Protein AF-A0A2E8B5E2-F1 (afdb_monomer_lite)

Structure (mmCIF, N/CA/C/O backbone):
data_AF-A0A2E8B5E2-F1
#
_entry.id   AF-A0A2E8B5E2-F1
#
loop_
_atom_site.group_PDB
_atom_site.id
_atom_site.type_symbol
_atom_site.label_atom_id
_atom_site.label_alt_id
_atom_site.label_comp_id
_atom_site.label_asym_id
_atom_site.label_entity_id
_atom_site.label_seq_id
_atom_site.pdbx_PDB_ins_code
_atom_site.Cartn_x
_atom_site.Cartn_y
_atom_site.Cartn_z
_atom_site.occupancy
_atom_site.B_iso_or_equiv
_atom_site.auth_seq_id
_atom_site.auth_comp_id
_atom_site.auth_asym_id
_atom_site.auth_atom_id
_atom_site.pdbx_PDB_model_num
ATOM 1 N N . MET A 1 1 ? 41.119 -30.111 47.833 1.00 44.72 1 MET A N 1
ATOM 2 C CA . MET A 1 1 ? 41.217 -30.704 46.480 1.00 44.72 1 MET A CA 1
ATOM 3 C C . MET A 1 1 ? 40.319 -31.930 46.393 1.00 44.72 1 MET A C 1
ATOM 5 O O . MET A 1 1 ? 40.642 -32.933 47.012 1.00 44.72 1 MET A O 1
ATOM 9 N N . LYS A 1 2 ? 39.212 -31.859 45.646 1.00 40.94 2 LYS A N 1
ATOM 10 C CA . LYS A 1 2 ? 38.664 -32.992 44.883 1.00 40.94 2 LYS A CA 1
ATOM 11 C C . LYS A 1 2 ? 37.656 -32.459 43.865 1.00 40.94 2 LYS A C 1
ATOM 13 O O . LYS A 1 2 ? 36.649 -31.849 44.193 1.00 40.94 2 LYS A O 1
ATOM 18 N N . ILE A 1 3 ? 38.077 -32.622 42.626 1.00 46.81 3 ILE A N 1
ATOM 19 C CA . ILE A 1 3 ? 37.506 -32.228 41.345 1.00 46.81 3 ILE A CA 1
ATOM 20 C C . ILE A 1 3 ? 36.587 -33.356 40.872 1.00 46.81 3 ILE A C 1
ATOM 22 O O . ILE A 1 3 ? 37.060 -34.478 40.722 1.00 46.81 3 ILE A O 1
ATOM 26 N N . HIS A 1 4 ? 35.327 -33.050 40.570 1.00 44.66 4 HIS A N 1
ATOM 27 C CA . HIS A 1 4 ? 34.431 -33.881 39.752 1.00 44.66 4 HIS A CA 1
ATOM 28 C C . HIS A 1 4 ? 33.591 -32.913 38.900 1.00 44.66 4 HIS A C 1
ATOM 30 O O . HIS A 1 4 ? 32.725 -32.221 39.413 1.00 44.66 4 HIS A O 1
ATOM 36 N N . ARG A 1 5 ? 34.068 -32.521 37.714 1.00 49.88 5 ARG A N 1
ATOM 37 C CA . ARG A 1 5 ? 33.849 -33.143 36.392 1.00 49.88 5 ARG A CA 1
ATOM 38 C C . ARG A 1 5 ? 32.368 -33.194 35.968 1.00 49.88 5 ARG A C 1
ATOM 40 O O . ARG A 1 5 ? 31.680 -34.169 36.214 1.00 49.88 5 ARG A O 1
ATOM 47 N N . ALA A 1 6 ? 31.982 -32.119 35.275 1.00 48.50 6 ALA A N 1
ATOM 48 C CA . ALA A 1 6 ? 31.117 -32.019 34.094 1.00 48.50 6 ALA A CA 1
ATOM 49 C C . ALA A 1 6 ? 29.791 -32.803 34.035 1.00 48.50 6 ALA A C 1
ATOM 51 O O . ALA A 1 6 ? 29.783 -34.017 33.862 1.00 48.50 6 ALA A O 1
ATOM 52 N N . ILE A 1 7 ? 28.690 -32.055 33.909 1.00 50.38 7 ILE A N 1
ATOM 53 C CA . ILE A 1 7 ? 27.521 -32.466 33.122 1.00 50.38 7 ILE A CA 1
ATOM 54 C C . ILE A 1 7 ? 27.319 -31.415 32.024 1.00 50.38 7 ILE A C 1
ATOM 56 O O . ILE A 1 7 ? 26.958 -30.270 32.278 1.00 50.38 7 ILE A O 1
ATOM 60 N N . ARG A 1 8 ? 27.637 -31.824 30.792 1.00 52.47 8 ARG A N 1
ATOM 61 C CA . ARG A 1 8 ? 27.246 -31.178 29.536 1.00 52.47 8 ARG A CA 1
ATOM 62 C C . ARG A 1 8 ? 25.882 -31.736 29.137 1.00 52.47 8 ARG A C 1
ATOM 64 O O . ARG A 1 8 ? 25.878 -32.890 28.743 1.00 52.47 8 ARG A O 1
ATOM 71 N N . VAL A 1 9 ? 24.808 -30.948 29.170 1.00 47.84 9 VAL A N 1
ATOM 72 C CA . VAL A 1 9 ? 23.613 -31.005 28.287 1.00 47.84 9 VAL A CA 1
ATOM 73 C C . VAL A 1 9 ? 22.818 -29.724 28.609 1.00 47.84 9 VAL A C 1
ATOM 75 O O . VAL A 1 9 ? 22.587 -29.470 29.780 1.00 47.84 9 VAL A O 1
ATOM 78 N N . GLY A 1 10 ? 22.382 -28.825 27.733 1.00 38.44 10 GLY A N 1
ATOM 79 C CA . GLY A 1 10 ? 22.453 -28.661 26.291 1.00 38.44 10 GLY A CA 1
ATOM 80 C C . GLY A 1 10 ? 22.000 -27.222 25.970 1.00 38.44 10 GLY A C 1
ATOM 81 O O . GLY A 1 10 ? 21.171 -26.647 26.670 1.00 38.44 10 GLY A O 1
ATOM 82 N N . LEU A 1 11 ? 22.591 -26.630 24.941 1.00 44.88 11 LEU A N 1
ATOM 83 C CA . LEU A 1 11 ? 22.222 -25.350 24.324 1.00 44.88 11 LEU A CA 1
ATOM 84 C C . LEU A 1 11 ? 21.699 -25.687 22.912 1.00 44.88 11 LEU A C 1
ATOM 86 O O . LEU A 1 11 ? 22.188 -26.671 22.355 1.00 44.88 11 LEU A O 1
ATOM 90 N N . PRO A 1 12 ? 20.912 -24.851 22.215 1.00 51.50 12 PRO A N 1
ATOM 91 C CA . PRO A 1 12 ? 19.768 -24.003 22.575 1.00 51.50 12 PRO A CA 1
ATOM 92 C C . PRO A 1 12 ? 18.514 -24.416 21.758 1.00 51.50 12 PRO A C 1
ATOM 94 O O . PRO A 1 12 ? 18.638 -25.030 20.703 1.00 51.50 12 PRO A O 1
ATOM 97 N N . ILE A 1 13 ? 17.300 -24.005 22.140 1.00 52.56 13 ILE A N 1
ATOM 98 C CA . ILE A 1 13 ? 16.193 -23.918 21.165 1.00 52.56 13 ILE A CA 1
ATOM 99 C C . ILE A 1 13 ? 15.899 -22.439 20.949 1.00 52.56 13 ILE A C 1
ATOM 101 O O . ILE A 1 13 ? 15.072 -21.833 21.625 1.00 52.56 13 ILE A O 1
ATOM 105 N N . LEU A 1 14 ? 16.643 -21.853 20.009 1.00 53.19 14 LEU A N 1
ATOM 106 C CA . LEU A 1 14 ? 16.210 -20.654 19.306 1.00 53.19 14 LEU A CA 1
ATOM 107 C C . LEU A 1 14 ? 14.951 -21.055 18.527 1.00 53.19 14 LEU A C 1
ATOM 109 O O . LEU A 1 14 ? 15.029 -21.801 17.551 1.00 53.19 14 LEU A O 1
ATOM 113 N N . ALA A 1 15 ? 13.786 -20.612 18.989 1.00 49.41 15 ALA A N 1
ATOM 114 C CA . ALA A 1 15 ? 12.549 -20.753 18.243 1.00 49.41 15 ALA A CA 1
ATOM 115 C C . ALA A 1 15 ? 12.650 -19.891 16.976 1.00 49.41 15 ALA A C 1
ATOM 117 O O . ALA A 1 15 ? 12.523 -18.668 17.022 1.00 49.41 15 ALA A O 1
ATOM 118 N N . ALA A 1 16 ? 12.916 -20.542 15.845 1.00 52.44 16 ALA A N 1
ATOM 119 C CA . ALA A 1 16 ? 12.790 -19.969 14.517 1.00 52.44 16 ALA A CA 1
ATOM 120 C C . ALA A 1 16 ? 11.307 -19.677 14.234 1.00 52.44 16 ALA A C 1
ATOM 122 O O . ALA A 1 16 ? 10.594 -20.495 13.659 1.00 52.44 16 ALA A O 1
ATOM 123 N N . VAL A 1 17 ? 10.823 -18.512 14.660 1.00 56.31 17 VAL A N 1
ATOM 124 C CA . VAL A 1 17 ? 9.538 -17.966 14.210 1.00 56.31 17 VAL A CA 1
ATOM 125 C C . VAL A 1 17 ? 9.848 -16.942 13.127 1.00 56.31 17 VAL A C 1
ATOM 127 O O . VAL A 1 17 ? 10.157 -15.792 13.421 1.00 56.31 17 VAL A O 1
ATOM 130 N N . GLY A 1 18 ? 9.829 -17.380 11.868 1.00 50.59 18 GLY A N 1
ATOM 131 C CA . GLY A 1 18 ? 10.070 -16.474 10.741 1.00 50.59 18 GLY A CA 1
ATOM 132 C C . GLY A 1 18 ? 10.216 -17.097 9.352 1.00 50.59 18 GLY A C 1
ATOM 133 O O . GLY A 1 18 ? 10.682 -16.406 8.459 1.00 50.59 18 GLY A O 1
ATOM 134 N N . LEU A 1 19 ? 9.857 -18.368 9.131 1.00 51.16 19 LEU A N 1
ATOM 135 C CA . LEU A 1 19 ? 9.897 -19.000 7.799 1.00 51.16 19 LEU A CA 1
ATOM 136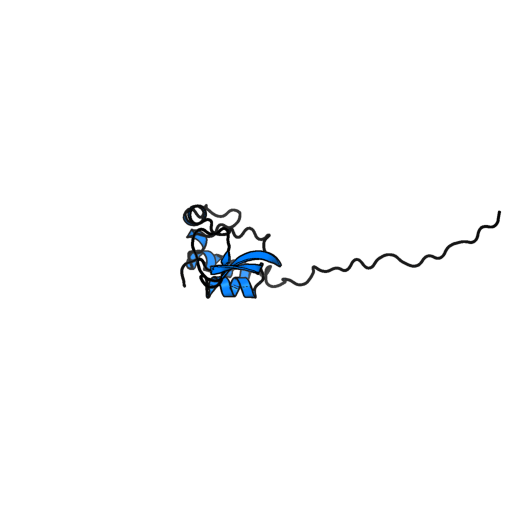 C C . LEU A 1 19 ? 8.495 -19.473 7.389 1.00 51.16 19 LEU A C 1
ATOM 138 O O . LEU A 1 19 ? 8.221 -20.665 7.318 1.00 51.16 19 LEU A O 1
ATOM 142 N N . GLY A 1 20 ? 7.574 -18.535 7.176 1.00 48.94 20 GLY A N 1
ATOM 143 C CA . GLY A 1 20 ? 6.178 -18.876 6.882 1.00 48.94 20 GLY A CA 1
ATOM 144 C C . GLY A 1 20 ? 5.447 -17.886 5.980 1.00 48.94 20 GLY A C 1
ATOM 145 O O . GLY A 1 20 ? 4.261 -17.686 6.175 1.00 48.94 20 GLY A O 1
ATOM 146 N N . MET A 1 21 ? 6.155 -17.226 5.064 1.00 54.22 21 MET A N 1
ATOM 147 C CA . MET A 1 21 ? 5.667 -16.378 3.957 1.00 54.22 21 MET A CA 1
ATOM 148 C C . MET A 1 21 ? 6.945 -16.064 3.147 1.00 54.22 21 MET A C 1
ATOM 150 O O . MET A 1 21 ? 7.893 -15.582 3.747 1.00 54.22 21 MET A O 1
ATOM 154 N N . SER A 1 22 ? 7.155 -16.353 1.858 1.00 54.72 22 SER A N 1
ATOM 155 C CA . SER A 1 22 ? 6.237 -16.495 0.731 1.00 54.72 22 SER A CA 1
ATOM 156 C C . SER A 1 22 ? 6.994 -17.054 -0.496 1.00 54.72 22 SER A C 1
ATOM 158 O O . SER A 1 22 ? 7.680 -16.297 -1.167 1.00 54.72 22 SER A O 1
ATOM 160 N N . HIS A 1 23 ? 6.833 -18.324 -0.887 1.00 53.12 23 HIS A N 1
ATOM 161 C CA . HIS A 1 23 ? 7.356 -18.780 -2.197 1.00 53.12 23 HIS A CA 1
ATOM 162 C C . HIS A 1 23 ? 6.645 -18.109 -3.393 1.00 53.12 23 HIS A C 1
ATOM 164 O O . HIS A 1 23 ? 7.185 -18.066 -4.492 1.00 53.12 23 HIS A O 1
ATOM 170 N N . ALA A 1 24 ? 5.438 -17.565 -3.188 1.00 60.16 24 ALA A N 1
ATOM 171 C CA . ALA A 1 24 ? 4.671 -16.869 -4.221 1.00 60.16 24 ALA A CA 1
ATOM 172 C C . ALA A 1 24 ? 5.099 -15.404 -4.440 1.00 60.16 24 ALA A C 1
ATOM 174 O O . ALA A 1 24 ? 4.903 -14.882 -5.533 1.00 60.16 24 ALA A O 1
ATOM 175 N N . ALA A 1 25 ? 5.685 -14.738 -3.435 1.00 65.44 25 ALA A N 1
ATOM 176 C CA . ALA A 1 25 ? 6.113 -13.339 -3.563 1.00 65.44 25 ALA A CA 1
ATOM 177 C C . ALA A 1 25 ? 7.344 -13.187 -4.471 1.00 65.44 25 ALA A C 1
ATOM 179 O O . ALA A 1 25 ? 7.497 -12.153 -5.113 1.00 65.44 25 ALA A O 1
ATOM 180 N N . ASP A 1 26 ? 8.159 -14.241 -4.567 1.00 80.00 26 ASP A N 1
ATOM 181 C CA . ASP A 1 26 ? 9.364 -14.286 -5.400 1.00 80.00 26 ASP A CA 1
ATOM 182 C C . ASP A 1 26 ? 9.094 -14.852 -6.805 1.00 80.00 26 ASP A C 1
ATOM 184 O O . ASP A 1 26 ? 10.014 -14.988 -7.613 1.00 80.00 26 ASP A O 1
ATOM 188 N N . ASN A 1 27 ? 7.840 -15.202 -7.122 1.00 91.62 27 ASN A N 1
ATOM 189 C CA . ASN A 1 27 ? 7.487 -15.712 -8.440 1.00 91.62 27 ASN A CA 1
ATOM 190 C C . ASN A 1 27 ? 7.578 -14.574 -9.489 1.00 91.62 27 ASN A C 1
ATOM 192 O O . ASN A 1 27 ? 6.840 -13.585 -9.394 1.00 91.62 27 ASN A O 1
ATOM 196 N N . PRO A 1 28 ? 8.449 -14.693 -10.509 1.00 93.12 28 PRO A N 1
ATOM 197 C CA . PRO A 1 28 ? 8.707 -13.609 -11.453 1.00 93.12 28 PRO A CA 1
ATOM 198 C C . PRO A 1 28 ? 7.502 -13.290 -12.348 1.00 93.12 28 PRO A C 1
ATOM 200 O O . PRO A 1 28 ? 7.307 -12.125 -12.720 1.00 93.12 28 PRO A O 1
ATOM 203 N N . GLU A 1 29 ? 6.660 -14.276 -12.662 1.00 94.56 29 GLU A N 1
ATOM 204 C CA . GLU A 1 29 ? 5.434 -14.068 -13.434 1.00 94.56 29 GLU A CA 1
ATOM 205 C C . GLU A 1 29 ? 4.414 -13.233 -12.645 1.00 94.56 29 GLU A C 1
ATOM 207 O O . GLU A 1 29 ? 3.842 -12.278 -13.177 1.00 94.56 29 GLU A O 1
ATOM 212 N N . LEU A 1 30 ? 4.226 -13.528 -11.355 1.00 93.31 30 LEU A N 1
ATOM 213 C CA . LEU A 1 30 ? 3.345 -12.780 -10.457 1.00 93.31 30 LEU A CA 1
ATOM 214 C C . LEU A 1 30 ? 3.871 -11.369 -10.191 1.00 93.31 30 LEU A C 1
ATOM 216 O O . LEU A 1 30 ? 3.083 -10.424 -10.203 1.00 93.31 30 LEU A O 1
ATOM 220 N N . ILE A 1 31 ? 5.185 -11.194 -10.023 1.00 90.31 31 ILE A N 1
ATOM 221 C CA . ILE A 1 31 ? 5.806 -9.865 -9.897 1.00 90.31 31 ILE A CA 1
ATOM 222 C C . ILE A 1 31 ? 5.552 -9.037 -11.161 1.00 90.31 31 ILE A C 1
ATOM 224 O O . ILE A 1 31 ? 5.168 -7.865 -11.080 1.00 90.31 31 ILE A O 1
ATOM 228 N N . THR A 1 32 ? 5.744 -9.639 -12.337 1.00 94.44 32 THR A N 1
ATOM 229 C CA . THR A 1 32 ? 5.477 -8.982 -13.623 1.00 94.44 32 THR A CA 1
ATOM 230 C C . THR A 1 32 ? 4.007 -8.593 -13.721 1.00 94.44 32 THR A C 1
ATOM 232 O O . THR A 1 32 ? 3.693 -7.434 -14.002 1.00 94.44 32 THR A O 1
ATOM 235 N N . LYS A 1 33 ? 3.097 -9.511 -13.376 1.00 95.75 33 LYS A N 1
ATOM 236 C CA . LYS A 1 33 ? 1.662 -9.237 -13.417 1.00 95.75 33 LYS A CA 1
ATOM 237 C C . LYS A 1 33 ? 1.231 -8.153 -12.430 1.00 95.75 33 LYS A C 1
ATOM 239 O O . LYS A 1 33 ? 0.430 -7.285 -12.776 1.00 95.75 33 LYS A O 1
ATOM 244 N N . GLY A 1 34 ? 1.772 -8.176 -11.216 1.00 92.38 34 GLY A N 1
ATOM 245 C CA . GLY A 1 34 ? 1.530 -7.162 -10.194 1.00 92.38 34 GLY A CA 1
ATOM 246 C C . GLY A 1 34 ? 1.968 -5.776 -10.659 1.00 92.38 34 GLY A C 1
ATOM 247 O O . GLY A 1 34 ? 1.222 -4.813 -10.494 1.00 92.38 34 GLY A O 1
ATOM 248 N N . ARG A 1 35 ? 3.125 -5.676 -11.326 1.00 92.12 35 ARG A N 1
ATOM 249 C CA . ARG A 1 35 ? 3.622 -4.422 -11.912 1.00 92.12 35 ARG A CA 1
ATOM 250 C C . ARG A 1 35 ? 2.691 -3.877 -12.994 1.00 92.12 35 ARG A C 1
ATOM 252 O O . ARG A 1 35 ? 2.391 -2.685 -12.976 1.00 92.12 35 ARG A O 1
ATOM 259 N N . GLU A 1 36 ? 2.219 -4.730 -13.904 1.00 95.75 36 GLU A N 1
ATOM 260 C CA . GLU A 1 36 ? 1.239 -4.338 -14.928 1.00 95.75 36 GLU A CA 1
ATOM 261 C C . GLU A 1 36 ? -0.038 -3.786 -14.294 1.00 95.75 36 GLU A C 1
ATOM 263 O O . GLU A 1 36 ? -0.514 -2.718 -14.676 1.00 95.75 36 GLU A O 1
ATOM 268 N N . LEU A 1 37 ? -0.578 -4.493 -13.296 1.00 95.00 37 LEU A N 1
ATOM 269 C CA . LEU A 1 37 ? -1.790 -4.081 -12.594 1.00 95.00 37 LEU A CA 1
ATOM 270 C C . LEU A 1 37 ? -1.592 -2.763 -11.844 1.00 95.00 37 LEU A C 1
ATOM 272 O O . LEU A 1 37 ? -2.462 -1.901 -11.914 1.00 95.00 37 LEU A O 1
ATOM 276 N N . PHE A 1 38 ? -0.448 -2.576 -11.186 1.00 93.50 38 PHE A N 1
ATOM 277 C CA . PHE A 1 38 ? -0.136 -1.360 -10.434 1.00 93.50 38 PHE A CA 1
ATOM 278 C C . PHE A 1 38 ? -0.165 -0.102 -11.313 1.00 93.50 38 PHE A C 1
ATOM 280 O O . PHE A 1 38 ? -0.614 0.959 -10.881 1.00 93.50 38 PHE A O 1
ATOM 287 N N . GLN A 1 39 ? 0.270 -0.234 -12.569 1.00 93.00 39 GLN A N 1
ATOM 288 C CA . GLN A 1 39 ? 0.193 0.834 -13.565 1.00 93.00 39 GLN A CA 1
ATOM 289 C C . GLN A 1 39 ? -1.220 0.961 -14.149 1.00 93.00 39 GLN A C 1
ATOM 291 O O . GLN A 1 39 ? -1.814 2.036 -14.119 1.00 93.00 39 GLN A O 1
ATOM 296 N N . ALA A 1 40 ? -1.792 -0.140 -14.645 1.00 95.25 40 ALA A N 1
ATOM 297 C CA . ALA A 1 40 ? -3.080 -0.138 -15.344 1.00 95.25 40 ALA A CA 1
ATOM 298 C C . ALA A 1 40 ? -4.264 0.254 -14.445 1.00 95.25 40 ALA A C 1
ATOM 300 O O . ALA A 1 40 ? -5.281 0.745 -14.932 1.00 95.25 40 ALA A O 1
ATOM 301 N N . LYS A 1 41 ? -4.144 0.031 -13.134 1.00 93.94 41 LYS A N 1
ATOM 302 C CA . LYS A 1 41 ? -5.129 0.417 -12.115 1.00 93.94 41 LYS A CA 1
ATOM 303 C C . LYS A 1 41 ? -4.750 1.703 -11.390 1.00 93.94 41 LYS A C 1
ATOM 305 O O . LYS A 1 41 ? -5.254 1.940 -10.298 1.00 93.94 41 LYS A O 1
ATOM 310 N N . ILE A 1 42 ? -3.883 2.519 -11.998 1.00 93.38 42 ILE A N 1
ATOM 311 C CA . ILE A 1 42 ? -3.523 3.877 -11.563 1.00 93.38 42 ILE A CA 1
ATOM 312 C C . ILE A 1 42 ? -3.047 3.969 -10.107 1.00 93.38 42 ILE A C 1
ATOM 314 O O . ILE A 1 42 ? -3.104 5.033 -9.490 1.00 93.38 42 ILE A O 1
ATOM 318 N N . CYS A 1 43 ? -2.541 2.865 -9.550 1.00 94.44 43 CYS A N 1
ATOM 319 C CA . CYS A 1 43 ? -2.054 2.818 -8.177 1.00 94.44 43 CYS A CA 1
ATOM 320 C C . CYS A 1 43 ? -0.863 3.770 -8.001 1.00 94.44 43 CYS A C 1
ATOM 322 O O . CYS A 1 43 ? -0.726 4.394 -6.952 1.00 94.44 43 CYS A O 1
ATOM 324 N N . THR A 1 44 ? -0.059 3.944 -9.056 1.00 94.25 44 THR A N 1
ATOM 325 C CA . THR A 1 44 ? 1.083 4.869 -9.125 1.00 94.25 44 THR A CA 1
ATOM 326 C C . THR A 1 44 ? 0.738 6.338 -8.928 1.00 94.25 44 THR A C 1
ATOM 328 O O . THR A 1 44 ? 1.617 7.112 -8.560 1.00 94.25 44 THR A O 1
ATOM 331 N N . THR A 1 45 ? -0.516 6.743 -9.128 1.00 94.56 45 THR A N 1
ATOM 332 C CA . THR A 1 45 ? -0.936 8.130 -8.886 1.00 94.56 45 THR A CA 1
ATOM 333 C C . THR A 1 45 ? -0.774 8.504 -7.410 1.00 94.56 45 THR A C 1
ATOM 335 O O . THR A 1 45 ? -0.348 9.616 -7.090 1.00 94.56 45 THR A O 1
ATOM 338 N N . CYS A 1 46 ? -1.078 7.561 -6.510 1.00 96.19 46 CYS A N 1
ATOM 339 C CA . CYS A 1 46 ? -1.107 7.793 -5.065 1.00 96.19 46 CYS A CA 1
ATOM 340 C C . CYS A 1 46 ? -0.077 6.971 -4.283 1.00 96.19 46 CYS A C 1
ATOM 342 O O . CYS A 1 46 ? 0.366 7.405 -3.226 1.00 96.19 46 CYS A O 1
ATOM 344 N N . HIS A 1 47 ? 0.323 5.798 -4.764 1.00 95.25 47 HIS A N 1
ATOM 345 C CA . HIS A 1 47 ? 1.225 4.912 -4.040 1.00 95.25 47 HIS A CA 1
ATOM 346 C C . HIS A 1 47 ? 2.596 4.860 -4.705 1.00 95.25 47 HIS A C 1
ATOM 348 O O . HIS A 1 47 ? 2.743 4.442 -5.853 1.00 95.25 47 HIS A O 1
ATOM 354 N N . GLN A 1 48 ? 3.610 5.252 -3.939 1.00 93.12 48 GLN A N 1
ATOM 355 C CA . GLN A 1 48 ? 5.007 5.155 -4.336 1.00 93.12 48 GLN A CA 1
ATOM 356 C C . GLN A 1 48 ? 5.548 3.743 -4.104 1.00 93.12 48 GLN A C 1
ATOM 358 O O . GLN A 1 48 ? 5.241 3.126 -3.086 1.00 93.12 48 GLN A O 1
ATOM 363 N N . VAL A 1 49 ? 6.428 3.284 -4.993 1.00 91.38 49 VAL A N 1
ATOM 364 C CA . VAL A 1 49 ? 7.318 2.133 -4.767 1.00 91.38 49 VAL A CA 1
ATOM 365 C C . VAL A 1 49 ? 8.785 2.581 -4.839 1.00 91.38 49 VAL A C 1
ATOM 367 O O . VAL A 1 49 ? 9.078 3.554 -5.548 1.00 91.38 49 VAL A O 1
ATOM 370 N N . PRO A 1 50 ? 9.726 1.905 -4.156 1.00 88.88 50 PRO A N 1
ATOM 371 C CA . PRO A 1 50 ? 11.151 2.213 -4.255 1.00 88.88 50 PRO A CA 1
ATOM 372 C C . PRO A 1 50 ? 11.638 2.257 -5.711 1.00 88.88 50 PRO A C 1
ATOM 374 O O . PRO A 1 50 ? 11.342 1.362 -6.501 1.00 88.88 50 PRO A O 1
ATOM 377 N N . GLY A 1 51 ? 12.361 3.319 -6.078 1.00 87.69 51 GLY A N 1
ATOM 378 C CA . GLY A 1 51 ? 12.886 3.522 -7.436 1.00 87.69 51 GLY A CA 1
ATOM 379 C C . GLY A 1 51 ? 11.850 3.906 -8.505 1.00 87.69 51 GLY A C 1
ATOM 380 O O . GLY A 1 51 ? 12.228 4.129 -9.652 1.00 87.69 51 GLY A O 1
ATOM 381 N N . GLY A 1 52 ? 10.561 3.997 -8.161 1.00 87.12 52 GLY A N 1
ATOM 382 C CA . GLY A 1 52 ? 9.520 4.508 -9.057 1.00 87.12 52 GLY A CA 1
ATOM 383 C C . GLY A 1 52 ? 9.493 6.044 -9.146 1.00 87.12 52 GLY A C 1
ATOM 384 O O . GLY A 1 52 ? 10.100 6.722 -8.314 1.00 87.12 52 GLY A O 1
ATOM 385 N N . PRO A 1 53 ? 8.749 6.622 -10.107 1.00 87.19 53 PRO A N 1
ATOM 386 C CA . PRO A 1 53 ? 8.513 8.066 -10.161 1.00 87.19 53 PRO A CA 1
ATOM 387 C C . PRO A 1 53 ? 7.688 8.534 -8.950 1.00 87.19 53 PRO A C 1
ATOM 389 O O . PRO A 1 53 ? 6.860 7.748 -8.493 1.00 87.19 53 PRO A O 1
ATOM 392 N N . PRO A 1 54 ? 7.855 9.782 -8.464 1.00 89.44 54 PRO A N 1
ATOM 393 C CA . PRO A 1 54 ? 7.084 10.329 -7.347 1.00 89.44 54 PRO A CA 1
ATOM 394 C C . PRO A 1 54 ? 5.561 10.290 -7.558 1.00 89.44 54 PRO A C 1
ATOM 396 O O . PRO A 1 54 ? 5.039 10.905 -8.489 1.00 89.44 54 PRO A O 1
ATOM 399 N N . ALA A 1 55 ? 4.831 9.659 -6.638 1.00 94.94 55 ALA A N 1
ATOM 400 C CA . ALA A 1 55 ? 3.371 9.710 -6.559 1.00 94.94 55 ALA A CA 1
ATOM 401 C C . ALA A 1 55 ? 2.906 11.041 -5.929 1.00 94.94 55 ALA A C 1
ATOM 403 O O . ALA A 1 55 ? 2.597 11.108 -4.738 1.00 94.94 55 ALA A O 1
ATOM 404 N N . LEU A 1 56 ? 2.899 12.131 -6.708 1.00 93.62 56 LEU A N 1
ATOM 405 C CA . LEU A 1 56 ? 2.656 13.494 -6.197 1.00 93.62 56 LEU A CA 1
ATOM 406 C C . LEU A 1 56 ? 1.298 13.658 -5.499 1.00 93.62 56 LEU A C 1
ATOM 408 O O . LEU A 1 56 ? 1.225 14.299 -4.449 1.00 93.62 56 LEU A O 1
ATOM 412 N N . ALA A 1 57 ? 0.235 13.046 -6.033 1.00 94.00 57 ALA A N 1
ATOM 413 C CA . ALA A 1 57 ? -1.056 13.038 -5.348 1.00 94.00 57 ALA A CA 1
ATOM 414 C C . ALA A 1 57 ? -0.949 12.273 -4.019 1.00 94.00 57 ALA A C 1
ATOM 416 O O . ALA A 1 57 ? -1.442 12.731 -2.995 1.00 94.00 57 ALA A O 1
ATOM 417 N N . GLY A 1 58 ? -0.206 11.166 -4.001 1.00 94.94 58 GLY A N 1
ATOM 418 C CA . GLY A 1 58 ? 0.105 10.400 -2.797 1.00 94.94 58 GLY A CA 1
ATOM 419 C C . GLY A 1 58 ? 0.731 11.218 -1.675 1.00 94.94 58 GLY A C 1
ATOM 420 O O . GLY A 1 58 ? 0.312 11.101 -0.524 1.00 94.94 58 GLY A O 1
ATOM 421 N N . VAL A 1 59 ? 1.688 12.087 -2.007 1.00 92.88 59 VAL A N 1
ATOM 422 C CA . VAL A 1 59 ? 2.332 12.991 -1.039 1.00 92.88 59 VAL A CA 1
ATOM 423 C C . VAL A 1 59 ? 1.307 13.936 -0.413 1.00 92.88 59 VAL A C 1
ATOM 425 O O . VAL A 1 59 ? 1.239 14.041 0.812 1.00 92.88 59 VAL A O 1
ATOM 428 N N . ALA A 1 60 ? 0.469 14.577 -1.234 1.00 93.38 60 ALA A N 1
ATOM 429 C CA . ALA A 1 60 ? -0.577 15.479 -0.751 1.00 93.38 60 ALA A CA 1
ATOM 430 C C . ALA A 1 60 ? -1.608 14.751 0.131 1.00 93.38 60 ALA A C 1
ATOM 432 O O . ALA A 1 60 ? -2.017 15.266 1.172 1.00 93.38 60 ALA A O 1
ATOM 433 N N . MET A 1 61 ? -1.978 13.525 -0.247 1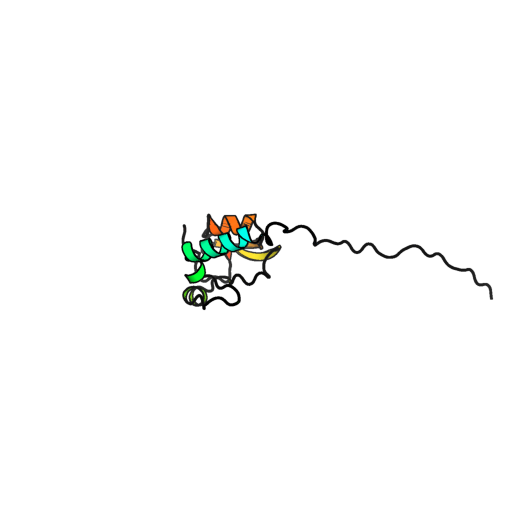.00 94.38 61 MET A N 1
ATOM 434 C CA . MET A 1 61 ? -2.967 12.713 0.467 1.00 94.38 61 MET A CA 1
ATOM 435 C C . MET A 1 61 ? -2.380 11.919 1.642 1.00 94.38 61 MET A C 1
ATOM 437 O O . MET A 1 61 ? -3.121 11.213 2.329 1.00 94.38 61 MET A O 1
ATOM 441 N N . LYS A 1 62 ? -1.064 12.008 1.887 1.00 94.31 62 LYS A N 1
ATOM 442 C CA . LYS A 1 62 ? -0.332 11.173 2.857 1.00 94.31 62 LYS A CA 1
ATOM 443 C C . LYS A 1 62 ? -0.612 9.673 2.672 1.00 94.31 62 LYS A C 1
ATOM 445 O O . LYS A 1 62 ? -0.774 8.927 3.642 1.00 94.31 62 LYS A O 1
ATOM 450 N N . ALA A 1 63 ? -0.711 9.240 1.418 1.00 94.62 63 ALA A N 1
ATOM 451 C CA . ALA A 1 63 ? -0.936 7.846 1.077 1.00 94.62 63 ALA A CA 1
ATOM 452 C C . ALA A 1 63 ? 0.262 6.985 1.525 1.00 94.62 63 ALA A C 1
ATOM 454 O O . ALA A 1 63 ? 1.411 7.431 1.435 1.00 94.62 63 ALA A O 1
ATOM 455 N N . PRO A 1 64 ? 0.029 5.752 2.010 1.00 92.44 64 PRO A N 1
ATOM 456 C CA . PRO A 1 64 ? 1.114 4.868 2.411 1.00 92.44 64 PRO A CA 1
ATOM 457 C C . PRO A 1 64 ? 1.976 4.491 1.203 1.00 92.44 64 PRO A C 1
ATOM 459 O O . PRO A 1 64 ? 1.458 4.170 0.132 1.00 92.44 64 PRO A O 1
ATOM 462 N N . GLN A 1 65 ? 3.292 4.495 1.392 1.00 90.31 65 GLN A N 1
ATOM 463 C CA . GLN A 1 65 ? 4.242 4.041 0.380 1.00 90.31 65 GLN A CA 1
ATOM 464 C C . GLN A 1 65 ? 4.446 2.527 0.483 1.00 90.31 65 GLN A C 1
ATOM 466 O O . GLN A 1 65 ? 4.439 1.956 1.577 1.00 90.31 65 GLN A O 1
ATOM 471 N N . PHE A 1 66 ? 4.620 1.865 -0.660 1.00 89.81 66 PHE A N 1
ATOM 472 C CA . PHE A 1 66 ? 4.847 0.427 -0.733 1.00 89.81 66 PHE A CA 1
ATOM 473 C C . PHE A 1 66 ? 6.346 0.098 -0.757 1.00 89.81 66 PHE A C 1
ATOM 475 O O . PHE A 1 66 ? 6.890 -0.344 -1.764 1.00 89.81 66 PHE A O 1
ATOM 482 N N . GLU A 1 67 ? 7.009 0.300 0.382 1.00 85.44 67 GLU A N 1
ATOM 483 C CA . GLU A 1 67 ? 8.462 0.112 0.561 1.00 85.44 67 GLU A CA 1
ATOM 484 C C . GLU A 1 67 ? 8.890 -1.335 0.889 1.00 85.44 67 GLU A C 1
ATOM 486 O O . GLU A 1 67 ? 10.071 -1.614 1.064 1.00 85.44 67 GLU A O 1
ATOM 491 N N . GLY A 1 68 ? 7.941 -2.270 0.991 1.00 81.06 68 GLY A N 1
ATOM 492 C CA . GLY A 1 68 ? 8.180 -3.701 1.243 1.00 81.06 68 GLY A CA 1
ATOM 493 C C . GLY A 1 68 ? 8.387 -4.095 2.714 1.00 81.06 68 GLY A C 1
ATOM 494 O O . GLY A 1 68 ? 8.143 -5.239 3.080 1.00 81.06 68 GLY A O 1
ATOM 495 N N . ASN A 1 69 ? 8.747 -3.157 3.590 1.00 81.06 69 ASN A N 1
ATOM 496 C CA . ASN A 1 69 ? 9.048 -3.401 5.012 1.00 81.06 69 ASN A CA 1
ATOM 497 C C . ASN A 1 69 ? 7.820 -3.457 5.949 1.00 81.06 69 ASN A C 1
ATOM 499 O O . ASN A 1 69 ? 7.975 -3.541 7.166 1.00 81.06 69 ASN A O 1
ATOM 503 N N . PHE A 1 70 ? 6.600 -3.385 5.417 1.00 84.62 70 PHE A N 1
ATOM 504 C CA . PHE A 1 70 ? 5.380 -3.301 6.223 1.00 84.62 70 PHE A CA 1
ATOM 505 C C . PHE A 1 70 ? 4.635 -4.629 6.372 1.00 84.62 70 PHE A C 1
ATOM 507 O O . PHE A 1 70 ? 3.645 -4.691 7.095 1.00 84.62 70 PHE A O 1
ATOM 514 N N . TRP A 1 71 ? 5.050 -5.683 5.673 1.00 89.25 71 TRP A N 1
ATOM 515 C CA . TRP A 1 71 ? 4.340 -6.954 5.730 1.00 89.25 71 TRP A CA 1
ATOM 516 C C . TRP A 1 71 ? 4.471 -7.591 7.117 1.00 89.25 71 TRP A C 1
ATOM 518 O O . TRP A 1 71 ? 5.552 -7.654 7.696 1.00 89.25 71 TRP A O 1
ATOM 528 N N . GLY A 1 72 ? 3.353 -8.044 7.674 1.00 91.06 72 GLY A N 1
ATOM 529 C CA . GLY A 1 72 ? 3.271 -8.617 9.012 1.00 91.06 72 GLY A CA 1
ATOM 530 C C . GLY A 1 72 ? 3.368 -7.613 10.166 1.00 91.06 72 GLY A C 1
ATOM 531 O O . GLY A 1 72 ? 3.242 -8.043 11.314 1.00 91.06 72 GLY A O 1
ATOM 532 N N . THR A 1 73 ? 3.548 -6.314 9.903 1.00 93.44 73 THR A N 1
ATOM 533 C CA . THR A 1 73 ? 3.633 -5.289 10.953 1.00 93.44 73 THR A CA 1
ATOM 534 C C . THR A 1 73 ? 2.250 -4.832 11.413 1.00 93.44 73 THR A C 1
ATOM 536 O O . THR A 1 73 ? 1.266 -4.919 10.675 1.00 93.44 73 THR A O 1
ATOM 539 N N . GLU A 1 74 ? 2.153 -4.347 12.652 1.00 96.25 74 GLU A N 1
ATOM 540 C CA . GLU A 1 74 ? 0.940 -3.681 13.126 1.00 96.25 74 GLU A CA 1
ATOM 541 C C . GLU A 1 74 ? 0.837 -2.259 12.568 1.00 96.25 74 GLU A C 1
ATOM 543 O O . GLU A 1 74 ? 1.833 -1.547 12.429 1.00 96.25 74 GLU A O 1
ATOM 548 N N . ARG A 1 75 ? -0.391 -1.806 12.323 1.00 94.19 75 ARG A N 1
ATOM 549 C CA . ARG A 1 75 ? -0.691 -0.406 12.020 1.00 94.19 75 ARG A CA 1
ATOM 550 C C . ARG A 1 75 ? -2.015 0.034 12.608 1.00 94.19 75 ARG A C 1
ATOM 552 O O . ARG A 1 75 ? -2.928 -0.768 12.792 1.00 94.19 75 ARG A O 1
ATOM 559 N N . VAL A 1 76 ? -2.112 1.334 12.861 1.00 96.94 76 VAL A N 1
ATOM 560 C CA . VAL A 1 76 ? -3.348 1.970 13.309 1.00 96.94 76 VAL A CA 1
ATOM 561 C C . VAL A 1 76 ? -4.176 2.371 12.093 1.00 96.94 76 VAL A C 1
ATOM 563 O O . VAL A 1 76 ? -3.690 3.061 11.191 1.00 96.94 76 VAL A O 1
ATOM 566 N N . VAL A 1 77 ? -5.432 1.943 12.080 1.00 97.12 77 VAL A N 1
ATOM 567 C CA . VAL A 1 77 ? -6.426 2.279 11.061 1.00 97.12 77 VAL A CA 1
ATOM 568 C C . VAL A 1 77 ? -7.654 2.888 11.720 1.00 97.12 77 VAL A C 1
ATOM 570 O O . VAL A 1 77 ? -7.998 2.540 12.844 1.00 97.12 77 VAL A O 1
ATOM 573 N N . THR A 1 78 ? -8.322 3.777 11.005 1.00 97.25 78 THR A N 1
ATOM 574 C CA . THR A 1 78 ? -9.652 4.285 11.334 1.00 97.25 78 THR A CA 1
ATOM 575 C C . THR A 1 78 ? -10.679 3.353 10.697 1.00 97.25 78 THR A C 1
ATOM 577 O O . THR A 1 78 ? -10.545 3.020 9.519 1.00 97.25 78 THR A O 1
ATOM 580 N N . LEU A 1 79 ? -11.678 2.908 11.460 1.00 96.38 79 LEU A N 1
ATOM 581 C CA . LEU A 1 79 ? -12.826 2.172 10.928 1.00 96.38 79 LEU A CA 1
ATOM 582 C C . LEU A 1 79 ? -13.755 3.150 10.205 1.00 96.38 79 LEU A C 1
ATOM 584 O O . LEU A 1 79 ? -14.293 4.063 10.833 1.00 96.38 79 LEU A O 1
ATOM 588 N N . GLY A 1 80 ? -13.936 2.976 8.898 1.00 92.69 80 GLY A N 1
ATOM 589 C CA . GLY A 1 80 ? -14.540 4.002 8.054 1.00 92.69 80 GLY A CA 1
ATOM 590 C C . GLY A 1 80 ? -13.636 5.233 7.892 1.00 92.69 80 GLY A C 1
ATOM 591 O O . GLY A 1 80 ? -12.497 5.282 8.364 1.00 92.69 80 GLY A O 1
ATOM 592 N N . PHE A 1 81 ? -14.179 6.289 7.284 1.00 86.50 81 PHE A N 1
ATOM 593 C CA . PHE A 1 81 ? -13.536 7.602 7.266 1.00 86.50 81 PHE A CA 1
ATOM 594 C C . PHE A 1 81 ? -14.098 8.482 8.392 1.00 86.50 81 PHE A C 1
ATOM 596 O O . PHE A 1 81 ? -15.255 8.890 8.349 1.00 86.50 81 PHE A O 1
ATOM 603 N N . GLY A 1 82 ? -13.284 8.739 9.423 1.00 85.44 82 GLY A N 1
ATOM 604 C CA . GLY A 1 82 ? -13.668 9.536 10.600 1.00 85.44 82 GLY A CA 1
ATOM 605 C C . GLY A 1 82 ? -14.247 8.746 11.784 1.00 85.44 82 GLY A C 1
ATOM 606 O O . GLY A 1 82 ? -14.712 9.357 12.743 1.00 85.44 82 GLY A O 1
ATOM 607 N N . GLY A 1 83 ? -14.230 7.409 11.741 1.00 93.25 83 GLY A N 1
ATOM 608 C CA . GLY A 1 83 ? -14.677 6.562 12.850 1.00 93.25 83 GLY A CA 1
ATOM 609 C C . GLY A 1 83 ? -13.617 6.320 13.933 1.00 93.25 83 GLY A C 1
ATOM 610 O O . GLY A 1 83 ? -12.729 7.137 14.168 1.0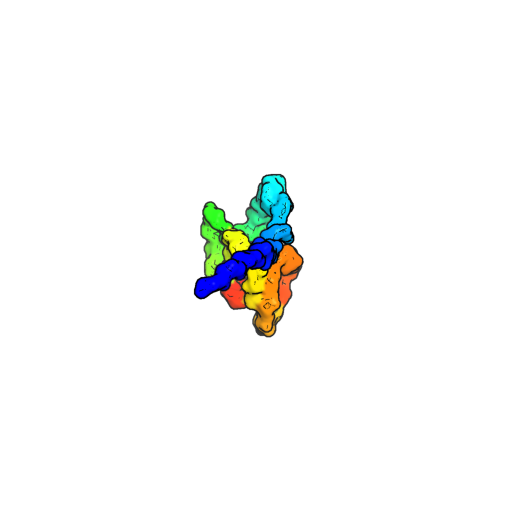0 93.25 83 GLY A O 1
ATOM 611 N N . LYS A 1 84 ? -13.737 5.189 14.640 1.00 97.12 84 LYS A N 1
ATOM 612 C CA . LYS A 1 84 ? -12.831 4.821 15.743 1.00 97.12 84 LYS A CA 1
ATOM 613 C C . LYS A 1 84 ? -11.528 4.219 15.223 1.00 97.12 84 LYS A C 1
ATOM 615 O O . LYS A 1 84 ? -11.541 3.466 14.252 1.00 97.12 84 LYS A O 1
ATOM 620 N N . ASP A 1 85 ? -10.435 4.484 15.928 1.00 97.75 85 ASP A N 1
ATOM 621 C CA . ASP A 1 85 ? -9.133 3.892 15.628 1.00 97.75 85 ASP A CA 1
ATOM 622 C C . ASP A 1 85 ? -9.033 2.460 16.184 1.00 97.75 85 ASP A C 1
ATOM 624 O O . ASP A 1 85 ? -9.528 2.156 17.271 1.00 97.75 85 ASP A O 1
ATOM 628 N N . THR A 1 86 ? -8.359 1.578 15.449 1.00 97.75 86 THR A N 1
ATOM 629 C CA . THR A 1 86 ? -8.008 0.220 15.875 1.00 97.75 86 THR A CA 1
ATOM 630 C C . THR A 1 86 ? -6.650 -0.192 15.311 1.00 97.75 86 THR A C 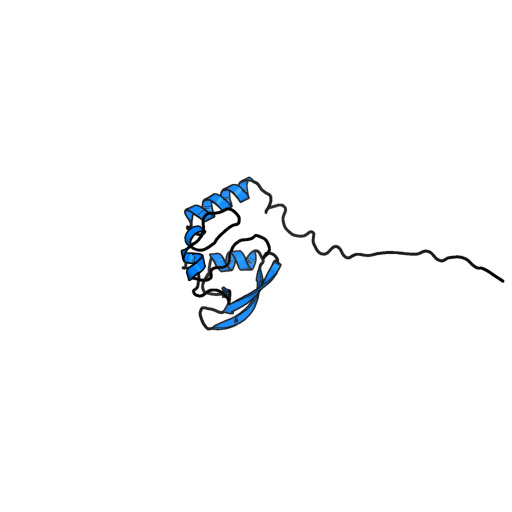1
ATOM 632 O O . THR A 1 86 ? -6.119 0.449 14.403 1.00 97.75 86 THR A O 1
ATOM 635 N N . LYS A 1 87 ? -6.076 -1.272 15.842 1.00 98.19 87 LYS A N 1
ATOM 636 C CA . LYS A 1 87 ? -4.854 -1.881 15.315 1.00 98.19 87 LYS A CA 1
ATOM 637 C C . LYS A 1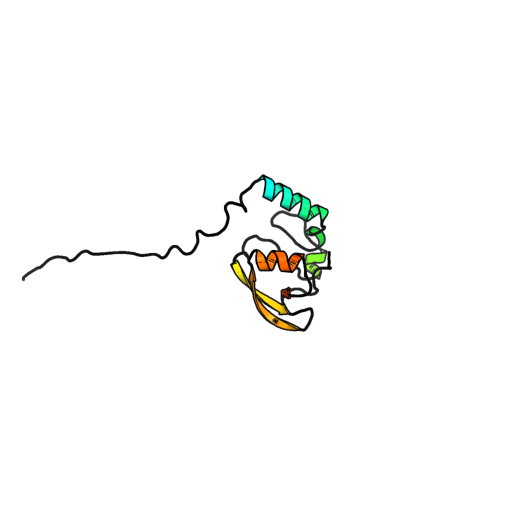 87 ? -5.192 -3.068 14.425 1.00 98.19 87 LYS A C 1
ATOM 639 O O . LYS A 1 87 ? -6.039 -3.887 14.769 1.00 98.19 87 LYS A O 1
ATOM 644 N N . VAL A 1 88 ? -4.491 -3.174 13.305 1.00 97.06 88 VAL A N 1
ATOM 645 C CA . VAL A 1 88 ? -4.557 -4.322 12.397 1.00 97.06 88 VAL A CA 1
ATOM 646 C C . VAL A 1 88 ? -3.150 -4.766 12.027 1.00 97.06 88 VAL A C 1
ATOM 648 O O . VAL A 1 88 ? -2.231 -3.946 11.970 1.00 97.06 88 VAL A O 1
ATOM 651 N N . LYS A 1 89 ? -2.983 -6.059 11.757 1.00 96.81 89 LYS A N 1
ATOM 652 C CA . LYS A 1 89 ? -1.767 -6.598 11.149 1.00 96.81 89 LYS A CA 1
ATOM 653 C C . LYS A 1 89 ? -1.850 -6.409 9.637 1.00 96.81 89 LYS A C 1
ATOM 655 O O . LYS A 1 89 ? -2.892 -6.674 9.046 1.00 96.81 89 LYS A O 1
ATOM 660 N N . PHE A 1 90 ? -0.773 -5.952 9.007 1.00 94.12 90 PHE A N 1
ATOM 661 C CA . PHE A 1 90 ? -0.711 -5.856 7.553 1.00 94.12 90 PHE A CA 1
ATOM 662 C C . PHE A 1 90 ? -0.349 -7.214 6.950 1.00 94.12 90 PHE A C 1
ATOM 664 O O . PHE A 1 90 ? 0.816 -7.520 6.709 1.00 94.12 90 PHE A O 1
ATOM 671 N N . ASP A 1 91 ? -1.353 -8.053 6.753 1.00 94.25 91 ASP A N 1
ATOM 672 C CA . ASP A 1 91 ? -1.239 -9.334 6.066 1.00 94.25 91 ASP A CA 1
ATOM 673 C C . ASP A 1 91 ? -1.987 -9.313 4.724 1.00 94.25 91 ASP A C 1
ATOM 675 O O . ASP A 1 91 ? -2.508 -8.283 4.287 1.00 94.25 91 ASP A O 1
ATOM 679 N N . GLU A 1 92 ? -2.018 -10.459 4.045 1.00 92.62 92 GLU A N 1
ATOM 680 C CA . GLU A 1 92 ? -2.678 -10.596 2.747 1.00 92.62 92 GLU A CA 1
ATOM 681 C C . GLU A 1 92 ? -4.176 -10.329 2.818 1.00 92.62 92 GLU A C 1
ATOM 683 O O . GLU A 1 92 ? -4.713 -9.629 1.959 1.00 92.62 92 GLU A O 1
ATOM 688 N N . ALA A 1 93 ? -4.844 -10.824 3.862 1.00 96.06 93 ALA A N 1
ATOM 689 C CA . ALA A 1 93 ? -6.271 -10.611 4.046 1.00 96.06 93 ALA A CA 1
ATOM 690 C C . ALA A 1 93 ? -6.580 -9.115 4.187 1.00 96.06 93 ALA A C 1
ATOM 692 O O . ALA A 1 93 ? -7.470 -8.604 3.502 1.00 96.06 93 ALA A O 1
ATOM 693 N N . TYR A 1 94 ? -5.802 -8.400 5.003 1.00 95.75 94 TYR A N 1
ATOM 694 C CA . TYR A 1 94 ? -5.935 -6.956 5.155 1.00 95.75 94 TYR A CA 1
ATOM 695 C C . TYR A 1 94 ? -5.607 -6.193 3.863 1.00 95.75 94 TYR A C 1
ATOM 697 O O . TYR A 1 94 ? -6.319 -5.248 3.516 1.00 95.75 94 TYR A O 1
ATOM 705 N N . PHE A 1 95 ? -4.565 -6.581 3.122 1.00 94.25 95 PHE A N 1
ATOM 706 C CA . PHE A 1 95 ? -4.231 -5.934 1.849 1.00 94.25 95 PHE A CA 1
ATOM 707 C C . PHE A 1 95 ? -5.355 -6.101 0.817 1.00 94.25 95 PHE A C 1
ATOM 709 O O . PHE A 1 95 ? -5.795 -5.120 0.216 1.00 94.25 95 PHE A O 1
ATOM 716 N N . VAL A 1 96 ? -5.871 -7.322 0.652 1.00 95.06 96 VAL A N 1
ATOM 717 C CA . VAL A 1 96 ? -6.975 -7.615 -0.275 1.00 95.06 96 VAL A CA 1
ATOM 718 C C . VAL A 1 96 ? -8.247 -6.868 0.128 1.00 95.06 96 VAL A C 1
ATOM 720 O O . VAL A 1 96 ? -8.919 -6.299 -0.734 1.00 95.06 96 VAL A O 1
ATOM 723 N N . GLU A 1 97 ? -8.571 -6.826 1.422 1.00 96.56 97 GLU A N 1
ATOM 724 C CA . GLU A 1 97 ? -9.676 -6.018 1.946 1.00 96.56 97 GLU A CA 1
ATOM 725 C C . GLU A 1 97 ? -9.474 -4.533 1.626 1.00 96.56 97 GLU A C 1
A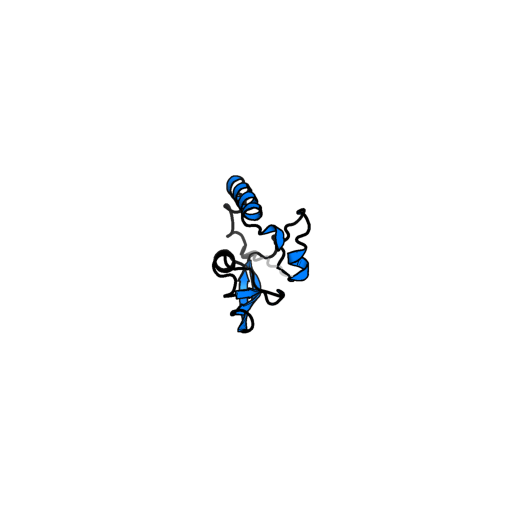TOM 727 O O . GLU A 1 97 ? -10.386 -3.905 1.100 1.00 96.56 97 GLU A O 1
ATOM 732 N N . SER A 1 98 ? -8.275 -3.993 1.856 1.00 95.50 98 SER A N 1
ATOM 733 C CA . SER A 1 98 ? -7.957 -2.580 1.611 1.00 95.50 98 SER A CA 1
ATOM 734 C C . SER A 1 98 ? -8.099 -2.189 0.140 1.00 95.50 98 SER A C 1
ATOM 736 O O . SER A 1 98 ? -8.492 -1.068 -0.161 1.00 95.50 98 SER A O 1
ATOM 738 N N . VAL A 1 99 ? -7.815 -3.106 -0.789 1.00 95.12 99 VAL A N 1
ATOM 739 C CA . VAL A 1 99 ? -8.021 -2.869 -2.225 1.00 95.12 99 VAL A CA 1
ATOM 740 C C . VAL A 1 99 ? -9.500 -2.953 -2.606 1.00 95.12 99 VAL A C 1
ATOM 742 O O . VAL A 1 99 ? -9.975 -2.158 -3.412 1.00 95.12 99 VAL A O 1
ATOM 745 N N . ARG A 1 100 ? -10.246 -3.907 -2.038 1.00 95.69 100 ARG A N 1
ATOM 746 C CA . ARG A 1 100 ? -11.647 -4.169 -2.418 1.00 95.69 100 ARG A CA 1
ATOM 747 C C . ARG A 1 100 ? -12.661 -3.278 -1.702 1.00 95.69 100 ARG A C 1
ATOM 749 O O . ARG A 1 100 ? -13.741 -3.049 -2.237 1.00 95.69 100 ARG A O 1
ATOM 756 N N . LYS A 1 101 ? -12.341 -2.825 -0.491 1.00 96.88 101 LYS A N 1
ATOM 757 C CA . LYS A 1 101 ? -13.192 -2.018 0.395 1.00 96.88 101 LYS A CA 1
ATOM 758 C C . LYS A 1 101 ? -12.369 -0.895 1.046 1.00 96.88 101 LYS A C 1
ATOM 760 O O . LYS A 1 101 ? -12.211 -0.858 2.267 1.00 96.88 101 LYS A O 1
ATOM 765 N N . PRO A 1 102 ? -11.827 0.037 0.247 1.00 95.69 102 PRO A N 1
ATOM 766 C CA . PRO A 1 102 ? -10.803 0.985 0.698 1.00 95.69 102 PRO A CA 1
ATOM 767 C C . PRO A 1 102 ? -11.231 1.965 1.795 1.00 95.69 102 PRO A C 1
ATOM 769 O O . PRO A 1 102 ? -10.380 2.584 2.432 1.00 95.69 102 PRO A O 1
ATOM 772 N N . ILE A 1 103 ? -12.536 2.126 2.012 1.00 96.00 103 ILE A N 1
ATOM 773 C CA . ILE A 1 103 ? -13.089 3.048 3.008 1.00 96.00 103 ILE A CA 1
ATOM 774 C C . ILE A 1 103 ? -13.280 2.353 4.363 1.00 96.00 103 ILE A C 1
ATOM 776 O O . ILE A 1 103 ? -13.247 3.028 5.388 1.00 96.00 103 ILE A O 1
ATOM 780 N N . ASP A 1 104 ? -13.423 1.024 4.403 1.00 97.12 104 ASP A N 1
ATOM 781 C CA . ASP A 1 104 ? -13.744 0.288 5.635 1.00 97.12 104 ASP A CA 1
ATOM 782 C C . ASP A 1 104 ? -12.640 0.433 6.692 1.00 97.12 104 ASP A C 1
ATOM 784 O O . ASP A 1 104 ? -12.930 0.508 7.889 1.00 97.12 104 ASP A O 1
ATOM 788 N N . LYS A 1 105 ? -11.373 0.494 6.259 1.00 97.31 105 LYS A N 1
ATOM 789 C CA . LYS A 1 105 ? -10.198 0.646 7.129 1.00 97.31 105 LYS A CA 1
ATOM 790 C C . LYS A 1 105 ? -9.163 1.569 6.495 1.00 97.31 105 LYS A C 1
ATOM 792 O O . LYS A 1 105 ? -8.398 1.153 5.626 1.00 97.31 105 LYS A O 1
ATOM 797 N N . VAL A 1 106 ? -9.075 2.800 6.987 1.00 96.56 106 VAL A N 1
ATOM 798 C CA . VAL A 1 106 ? -8.161 3.826 6.460 1.00 96.56 106 VAL A CA 1
ATOM 799 C C . VAL A 1 106 ? -6.963 3.976 7.390 1.00 96.56 106 VAL A C 1
ATOM 801 O O . VAL A 1 106 ? -7.138 4.237 8.578 1.00 96.56 106 VAL A O 1
ATOM 804 N N . VAL A 1 107 ? -5.732 3.825 6.892 1.00 95.00 107 VAL A N 1
ATOM 805 C CA . VAL A 1 107 ? -4.531 4.029 7.725 1.00 95.00 107 VAL A CA 1
ATOM 806 C C . VAL A 1 107 ? -4.533 5.432 8.334 1.00 95.00 107 VAL A C 1
ATOM 808 O O . VAL A 1 107 ? -4.801 6.410 7.641 1.00 95.00 107 VAL A O 1
ATOM 811 N N . LYS A 1 108 ? -4.242 5.546 9.635 1.00 93.69 108 LYS A N 1
ATOM 812 C CA . LYS A 1 108 ? -4.453 6.796 10.387 1.00 93.69 108 LYS A CA 1
ATOM 813 C C . LYS A 1 108 ? -3.664 7.994 9.850 1.00 93.69 108 LYS A C 1
ATOM 815 O O . LYS A 1 108 ? -4.074 9.135 10.027 1.00 93.69 108 LYS A O 1
ATOM 820 N N . SER A 1 109 ? -2.527 7.736 9.208 1.00 90.44 109 SER A N 1
ATOM 821 C CA . SER A 1 109 ? -1.686 8.769 8.607 1.00 90.44 109 SER A CA 1
ATOM 822 C C . SER A 1 109 ? -2.266 9.366 7.322 1.00 90.44 109 SER A C 1
ATOM 824 O O . SER A 1 109 ? -1.826 10.447 6.932 1.00 90.44 109 SER A O 1
ATOM 826 N N . ALA A 1 110 ? -3.207 8.684 6.662 1.00 94.12 110 ALA A N 1
ATOM 827 C CA . ALA A 1 110 ? -3.771 9.126 5.393 1.00 94.12 110 ALA A CA 1
ATOM 828 C C . ALA A 1 110 ? -4.741 10.296 5.593 1.00 94.12 110 ALA A C 1
ATOM 830 O O . ALA A 1 110 ? -5.576 10.291 6.496 1.00 94.12 110 ALA A O 1
ATOM 831 N N . ALA A 1 111 ? -4.642 11.297 4.719 1.00 93.31 111 ALA A N 1
ATOM 832 C CA . ALA A 1 111 ? -5.516 12.466 4.733 1.00 93.31 111 ALA A CA 1
ATOM 833 C C . ALA A 1 111 ? -6.885 12.192 4.083 1.00 93.31 111 ALA A C 1
ATOM 835 O O . ALA A 1 111 ? -7.846 12.901 4.369 1.00 93.31 111 ALA A O 1
ATOM 836 N N . ALA A 1 112 ? -6.988 11.171 3.227 1.00 92.50 112 ALA A N 1
ATOM 837 C CA . ALA A 1 112 ? -8.246 10.718 2.636 1.00 92.50 112 ALA A CA 1
ATOM 838 C C . ALA A 1 112 ? -8.197 9.213 2.319 1.00 92.50 112 ALA A C 1
ATOM 840 O O . ALA A 1 112 ? -7.100 8.651 2.211 1.00 92.50 112 ALA A O 1
ATOM 841 N N . PRO A 1 113 ? -9.360 8.551 2.161 1.00 93.31 113 PRO A N 1
ATOM 842 C CA . PRO A 1 113 ? -9.404 7.152 1.762 1.00 93.31 113 PRO A CA 1
ATOM 843 C C . PRO A 1 113 ? -9.024 6.984 0.287 1.00 93.31 113 PRO A C 1
ATOM 845 O O . PRO A 1 113 ? -9.135 7.913 -0.517 1.00 93.31 113 PRO A O 1
ATOM 848 N N . MET A 1 114 ? -8.616 5.768 -0.080 1.00 95.00 114 MET A N 1
ATOM 849 C CA . MET A 1 114 ? -8.467 5.402 -1.487 1.00 95.00 114 MET A CA 1
ATOM 850 C C . MET A 1 114 ? -9.854 5.390 -2.169 1.00 95.00 114 MET A C 1
ATOM 852 O O . MET A 1 114 ? -10.831 4.977 -1.534 1.00 95.00 114 MET A O 1
ATOM 856 N N . PRO A 1 115 ? -9.973 5.841 -3.434 1.00 88.38 115 PRO A N 1
ATOM 857 C CA . PRO A 1 115 ? -11.235 5.775 -4.165 1.00 88.38 115 PRO A CA 1
ATOM 858 C C . PRO A 1 115 ? -11.738 4.330 -4.293 1.00 88.38 115 PRO A C 1
ATOM 860 O O . PRO A 1 115 ? -10.916 3.417 -4.412 1.00 88.38 115 PRO A O 1
ATOM 863 N N . PRO A 1 116 ? -13.062 4.100 -4.287 1.00 85.75 116 PRO A N 1
ATOM 864 C CA . PRO A 1 116 ? -13.609 2.790 -4.615 1.00 85.75 116 PRO A CA 1
ATOM 865 C C . PRO A 1 116 ? -13.249 2.398 -6.066 1.00 85.75 116 PRO A C 1
ATOM 867 O O . PRO A 1 116 ? -13.119 3.290 -6.909 1.00 85.75 116 PRO A O 1
ATOM 870 N N . PRO A 1 117 ? -13.048 1.094 -6.339 1.00 74.25 117 PRO A N 1
ATOM 871 C CA . PRO A 1 117 ? -12.702 0.580 -7.665 1.00 74.25 117 PRO A CA 1
ATOM 872 C C . PRO A 1 117 ? -13.818 0.722 -8.706 1.00 74.25 117 PRO A C 1
ATOM 874 O O . PRO A 1 117 ? -15.003 0.827 -8.312 1.00 74.25 117 PRO A O 1
#

Foldseek 3Di:
DDDDDDDDDDDDPPPPPDDDDDPPVPPVVVVVVVVVCCVVVVVLCQEAEPPDDDNVVVVVQVNDYPDPPQAQHKFWWAQFVPHDIDIDGRYPVVVVCCLQPFRRTHGPRTNDTDDHD

Sequence (117 aa):
MKIHRAIRVGLPILAAVGLGMSHAADNPELITKGRELFQAKICTTCHQVPGGPPALAGVAMKAPQFEGNFWGTERVVTLGFGGKDTKVKFDEAYFVESVRKPIDKVVKSAAAPMPPP

Secondary structure (DSSP, 8-state):
--------------------S-TTTT-HHHHHHHHHHHHHTTGGGT---TTSPP-HHHHHHTPPP--STTTT-EEEEEEBSSS-EEEEE--HHHHHHHHHSTTTEEETT-SSPPPP-

pLDDT: mean 83.82, std 17.95, range [38.44, 98.19]

Radius of gyration: 21.87 Å; chains: 1; bounding box: 56×49×62 Å